Protein AF-A0A5M9IXM1-F1 (afdb_monomer_lite)

Organism: NCBI:txid359110

Radius of gyration: 9.77 Å; chains: 1; bounding box: 23×19×21 Å

Structure (mmCIF, N/CA/C/O backbone):
data_AF-A0A5M9IXM1-F1
#
_entry.id   AF-A0A5M9IXM1-F1
#
loop_
_atom_site.group_PDB
_atom_site.id
_atom_site.type_symbol
_atom_site.label_atom_id
_atom_site.label_alt_id
_atom_site.label_comp_id
_atom_site.label_asym_id
_atom_site.label_entity_id
_atom_site.label_seq_id
_atom_site.pdbx_PDB_ins_code
_atom_site.Cartn_x
_atom_site.Cartn_y
_atom_site.Cartn_z
_atom_site.occupancy
_atom_site.B_iso_or_equiv
_atom_site.auth_seq_id
_atom_site.auth_comp_id
_atom_site.auth_asym_id
_atom_site.auth_atom_id
_atom_site.pdbx_PDB_model_num
ATOM 1 N N . MET A 1 1 ? 0.048 7.246 -6.982 1.00 74.50 1 MET A N 1
ATOM 2 C CA . MET A 1 1 ? -0.229 8.030 -5.758 1.00 74.50 1 MET A CA 1
ATOM 3 C C . MET A 1 1 ? 0.730 7.559 -4.687 1.00 74.50 1 MET A C 1
ATOM 5 O O . MET A 1 1 ? 0.720 6.384 -4.327 1.00 74.50 1 MET A O 1
ATOM 9 N N . LYS A 1 2 ? 1.584 8.459 -4.196 1.00 72.69 2 LYS A N 1
ATOM 10 C CA . LYS A 1 2 ? 2.574 8.127 -3.167 1.00 72.69 2 LYS A CA 1
ATOM 11 C C . LYS A 1 2 ? 1.914 8.119 -1.792 1.00 72.69 2 LYS A C 1
ATOM 13 O O . LYS A 1 2 ? 1.042 8.941 -1.518 1.00 72.69 2 LYS A O 1
ATOM 18 N N . ARG A 1 3 ? 2.383 7.267 -0.870 1.00 72.69 3 ARG A N 1
ATOM 19 C CA . ARG A 1 3 ? 1.819 7.172 0.496 1.00 72.69 3 ARG A CA 1
ATOM 20 C C . ARG A 1 3 ? 1.689 8.503 1.233 1.00 72.69 3 ARG A C 1
ATOM 22 O O . ARG A 1 3 ? 0.753 8.701 2.000 1.00 72.69 3 ARG A O 1
ATOM 29 N N . ALA A 1 4 ? 2.628 9.419 0.992 1.00 76.50 4 ALA A N 1
ATOM 30 C CA . ALA A 1 4 ? 2.668 10.735 1.624 1.00 76.50 4 ALA A CA 1
ATOM 31 C C . ALA A 1 4 ? 1.467 11.621 1.242 1.00 76.50 4 ALA A C 1
ATOM 33 O O . ALA A 1 4 ? 1.168 12.592 1.932 1.00 76.50 4 ALA A O 1
ATOM 34 N N . GLU A 1 5 ? 0.771 11.283 0.158 1.00 80.25 5 GLU A N 1
ATOM 35 C CA . GLU A 1 5 ? -0.364 12.034 -0.374 1.00 80.25 5 GLU A CA 1
ATOM 36 C C . GLU A 1 5 ? -1.708 11.538 0.189 1.00 80.25 5 GLU A C 1
ATOM 38 O O . GLU A 1 5 ? -2.728 12.217 0.051 1.00 80.25 5 GLU A O 1
ATOM 43 N N . ILE A 1 6 ? -1.720 10.391 0.882 1.00 84.88 6 ILE A N 1
ATOM 44 C CA . ILE A 1 6 ? -2.923 9.791 1.464 1.00 84.88 6 ILE A CA 1
ATOM 45 C C . ILE A 1 6 ? -3.275 10.507 2.773 1.00 84.88 6 ILE A C 1
ATOM 47 O O . ILE A 1 6 ? -2.670 10.288 3.823 1.00 84.88 6 ILE A O 1
ATOM 51 N N 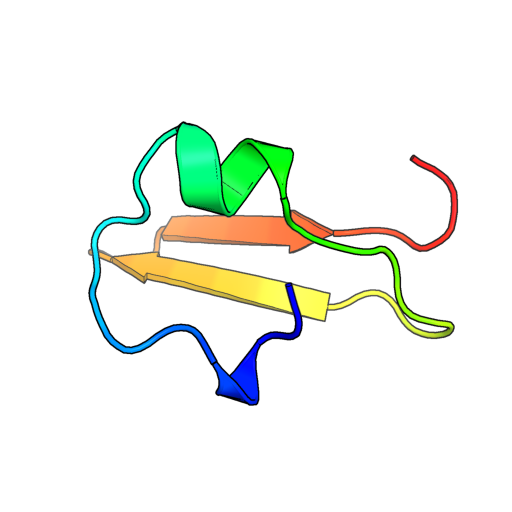. LYS A 1 7 ? -4.301 11.362 2.720 1.00 84.69 7 LYS A N 1
ATOM 52 C CA . LYS A 1 7 ? -4.740 12.184 3.865 1.00 84.69 7 LYS A CA 1
ATOM 53 C C . LYS A 1 7 ? -5.940 11.620 4.628 1.00 84.69 7 LYS A C 1
ATOM 55 O O . LYS A 1 7 ? -6.274 12.143 5.688 1.00 84.69 7 LYS A O 1
ATOM 60 N N . ARG A 1 8 ? -6.628 10.607 4.093 1.00 85.88 8 ARG A N 1
ATOM 61 C CA . ARG A 1 8 ? -7.884 10.079 4.65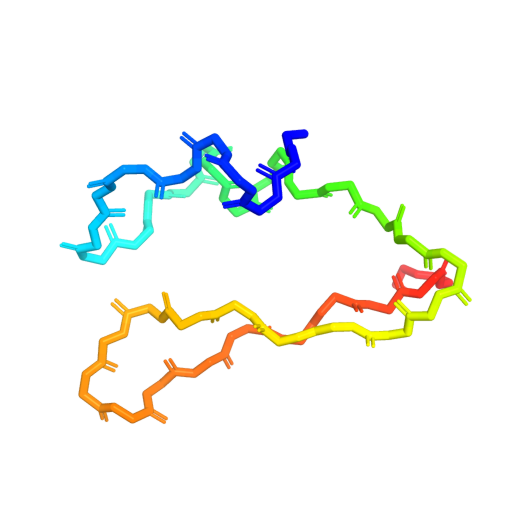3 1.00 85.88 8 ARG A CA 1
ATOM 62 C C . ARG A 1 8 ? -7.918 8.556 4.622 1.00 85.88 8 ARG A C 1
ATOM 64 O O . ARG A 1 8 ? -7.333 7.948 3.733 1.00 85.88 8 ARG A O 1
ATOM 71 N N . ARG A 1 9 ? -8.596 7.993 5.623 1.00 88.44 9 ARG A N 1
ATOM 72 C CA . ARG A 1 9 ? -8.807 6.561 5.860 1.00 88.44 9 ARG A CA 1
ATOM 73 C C . ARG A 1 9 ? -10.261 6.333 6.317 1.00 88.44 9 ARG A C 1
ATOM 75 O O . ARG A 1 9 ? -10.767 7.217 7.017 1.00 88.44 9 ARG A O 1
ATOM 82 N N . PRO A 1 10 ? -10.918 5.208 5.976 1.00 91.25 10 PRO A N 1
ATOM 83 C CA . PRO A 1 10 ? -10.430 4.130 5.106 1.00 91.25 10 PRO A CA 1
ATOM 84 C C . PRO A 1 10 ? -10.165 4.603 3.671 1.00 91.25 10 PRO A C 1
ATOM 86 O O . PRO A 1 10 ? -10.674 5.641 3.241 1.00 91.25 10 PRO A O 1
ATOM 89 N N . LEU A 1 11 ? -9.264 3.909 2.985 1.00 91.81 11 LEU A N 1
ATOM 90 C CA . LEU A 1 11 ? -8.855 4.185 1.615 1.00 91.81 11 LEU A CA 1
ATOM 91 C C . LEU A 1 11 ? -10.046 3.927 0.693 1.00 91.81 11 LEU A C 1
ATOM 93 O O . LEU A 1 11 ? -10.757 2.936 0.830 1.00 91.81 11 LEU A O 1
ATOM 97 N N . SER A 1 12 ? -10.273 4.833 -0.254 1.00 91.44 12 SER A N 1
ATOM 98 C CA . SER A 1 12 ? -11.267 4.597 -1.298 1.00 91.44 12 SER A CA 1
ATOM 99 C C . SER A 1 12 ? -10.703 3.684 -2.383 1.00 91.44 12 SER A C 1
ATOM 101 O O . SER A 1 12 ? -9.488 3.635 -2.594 1.00 91.44 12 SER A O 1
ATOM 103 N N . ASP A 1 13 ? -11.590 3.050 -3.148 1.00 90.25 13 ASP A N 1
ATOM 104 C CA . ASP A 1 13 ? -11.215 2.199 -4.285 1.00 90.25 13 ASP A CA 1
ATOM 105 C C . ASP A 1 13 ? -10.317 2.928 -5.294 1.00 90.25 13 ASP A C 1
ATOM 107 O O . ASP A 1 13 ? -9.380 2.349 -5.838 1.00 90.25 13 ASP A O 1
ATOM 111 N N . ILE A 1 14 ? -10.547 4.231 -5.494 1.00 90.56 14 ILE A N 1
ATOM 112 C CA . ILE A 1 14 ? -9.723 5.072 -6.373 1.00 90.56 14 ILE A CA 1
ATOM 113 C C . ILE A 1 14 ? -8.294 5.190 -5.830 1.00 90.56 14 ILE A C 1
ATOM 115 O O . ILE A 1 14 ? -7.339 5.098 -6.600 1.00 90.56 14 ILE A O 1
ATOM 119 N N . VAL A 1 15 ? -8.132 5.391 -4.518 1.00 90.06 15 VAL A N 1
ATOM 120 C CA . VAL A 1 15 ? -6.805 5.479 -3.889 1.00 90.06 15 VAL A CA 1
ATOM 121 C C . VAL A 1 15 ? -6.086 4.141 -3.995 1.00 90.06 15 VAL A C 1
ATOM 123 O O . VAL A 1 15 ? -4.925 4.135 -4.390 1.00 90.06 15 VAL A O 1
ATOM 126 N N . LEU A 1 16 ? -6.779 3.032 -3.722 1.00 89.56 16 LEU A N 1
ATOM 127 C CA . LEU A 1 16 ? -6.234 1.677 -3.839 1.00 89.56 16 LEU A CA 1
ATOM 128 C C . LEU A 1 16 ? -5.759 1.369 -5.263 1.00 89.56 16 LEU A C 1
ATOM 130 O O . LEU A 1 16 ? -4.631 0.920 -5.444 1.00 89.56 16 LEU A O 1
ATOM 134 N N . ALA A 1 17 ? -6.576 1.679 -6.272 1.00 89.44 17 ALA A N 1
ATOM 135 C CA . ALA A 1 17 ? -6.223 1.492 -7.680 1.00 89.44 17 ALA A CA 1
ATOM 136 C C . ALA A 1 17 ? -5.078 2.407 -8.147 1.00 89.44 17 ALA A C 1
ATOM 138 O O . ALA A 1 17 ? -4.410 2.111 -9.133 1.00 89.44 17 ALA A O 1
ATOM 139 N N . SER A 1 18 ? -4.854 3.521 -7.446 1.00 89.31 18 SER A N 1
ATOM 140 C CA . SER A 1 18 ? -3.815 4.501 -7.772 1.00 89.31 18 SER A CA 1
ATOM 141 C C . SER A 1 18 ? -2.521 4.295 -6.979 1.00 89.31 18 SER A C 1
ATOM 143 O O . SER A 1 18 ? -1.619 5.130 -7.091 1.00 89.31 18 SER A O 1
ATOM 145 N N . LEU A 1 19 ? -2.415 3.256 -6.143 1.00 89.94 19 LEU A N 1
ATOM 146 C CA . LEU A 1 19 ? -1.189 2.956 -5.406 1.00 89.94 19 LEU A CA 1
ATOM 147 C C . LEU A 1 19 ? -0.085 2.564 -6.385 1.00 89.94 19 LEU A C 1
ATOM 149 O O . LEU A 1 19 ? -0.228 1.632 -7.172 1.00 89.94 19 LEU A O 1
ATOM 153 N N . GLU A 1 20 ? 1.027 3.290 -6.331 1.00 86.88 20 GLU A N 1
ATOM 154 C CA . GLU A 1 20 ? 2.173 3.002 -7.188 1.00 86.88 20 GLU A CA 1
ATOM 155 C C . GLU A 1 20 ? 3.131 2.047 -6.473 1.00 86.88 20 GLU A C 1
ATOM 157 O O . GLU A 1 20 ? 3.403 2.244 -5.282 1.00 86.88 20 GLU A O 1
ATOM 162 N N . PRO A 1 21 ? 3.660 1.028 -7.166 1.00 86.50 21 PRO A N 1
ATOM 163 C CA . PRO A 1 21 ? 4.734 0.206 -6.634 1.00 86.50 21 PRO A CA 1
ATOM 164 C C . PRO A 1 21 ? 5.973 1.063 -6.348 1.00 86.50 21 PRO A C 1
ATOM 166 O O . PRO A 1 21 ? 6.295 1.995 -7.083 1.00 86.50 21 PRO A O 1
ATOM 169 N N . ASP A 1 22 ? 6.673 0.729 -5.269 1.00 83.12 22 ASP A N 1
ATOM 170 C CA . ASP A 1 22 ? 7.962 1.323 -4.910 1.00 83.12 22 ASP A CA 1
ATOM 171 C C . ASP A 1 22 ? 9.038 0.226 -4.967 1.00 83.12 22 ASP A C 1
ATOM 173 O O . ASP A 1 22 ? 8.718 -0.962 -4.932 1.00 83.12 22 ASP A O 1
ATOM 177 N N . ILE A 1 23 ? 10.317 0.606 -5.038 1.00 83.06 23 ILE A N 1
ATOM 178 C CA . ILE A 1 23 ? 11.468 -0.315 -5.116 1.00 83.06 23 ILE A CA 1
ATOM 179 C C . ILE A 1 23 ? 11.445 -1.312 -3.949 1.00 83.06 23 ILE A C 1
ATOM 181 O O . ILE A 1 23 ? 11.863 -2.463 -4.082 1.00 83.06 23 ILE A O 1
ATOM 185 N N . LYS A 1 24 ? 10.945 -0.869 -2.793 1.00 86.19 24 LYS A N 1
ATOM 186 C CA . LYS A 1 24 ? 10.738 -1.698 -1.610 1.00 86.19 24 LYS A CA 1
ATOM 187 C C . LYS A 1 24 ? 9.247 -1.892 -1.367 1.00 86.19 24 LYS A C 1
ATOM 189 O O . LYS A 1 24 ? 8.482 -0.933 -1.429 1.00 86.19 24 LYS A O 1
ATOM 194 N N . GLU A 1 25 ? 8.857 -3.114 -1.001 1.00 89.31 25 GLU A N 1
ATOM 195 C CA . GLU A 1 25 ? 7.487 -3.374 -0.558 1.00 89.31 25 GLU A CA 1
ATOM 196 C C . GLU A 1 25 ? 7.102 -2.433 0.592 1.00 89.31 25 GLU A C 1
ATOM 198 O O . GLU A 1 25 ? 7.897 -2.159 1.502 1.00 89.31 25 GLU A O 1
ATOM 203 N N . TYR A 1 26 ? 5.861 -1.960 0.568 1.00 90.31 26 TYR A N 1
ATOM 204 C CA . TYR A 1 26 ? 5.326 -1.128 1.635 1.00 90.31 26 TYR A CA 1
ATOM 205 C C . TYR A 1 26 ? 3.910 -1.548 2.007 1.00 90.31 26 TYR A C 1
ATOM 207 O O . TYR A 1 26 ? 3.238 -2.312 1.309 1.00 90.31 26 TYR A O 1
ATOM 215 N N . ARG A 1 27 ? 3.484 -1.093 3.185 1.00 91.31 27 ARG A N 1
ATOM 216 C CA . ARG A 1 27 ? 2.161 -1.371 3.738 1.00 91.31 27 ARG A CA 1
ATOM 217 C C . ARG A 1 27 ? 1.445 -0.061 3.978 1.00 91.31 27 ARG A C 1
ATOM 219 O O . ARG A 1 27 ? 1.961 0.765 4.730 1.00 91.31 27 ARG A O 1
ATOM 226 N N . GLU A 1 28 ? 0.256 0.086 3.407 1.00 91.19 28 GLU A N 1
ATOM 227 C CA . GLU A 1 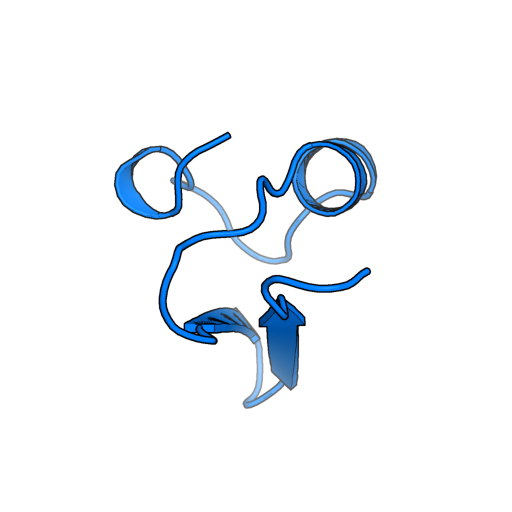28 ? -0.613 1.218 3.690 1.00 91.19 28 GLU A CA 1
ATOM 228 C C . GLU A 1 28 ? -1.763 0.866 4.598 1.00 91.19 28 GLU A C 1
ATOM 230 O O . GLU A 1 28 ? -2.487 -0.100 4.388 1.00 91.19 28 GLU A O 1
ATOM 235 N N . GLN A 1 29 ? -1.893 1.668 5.649 1.00 92.56 29 GLN A N 1
ATOM 236 C CA . GLN A 1 29 ? -2.913 1.482 6.660 1.00 92.56 29 GLN A CA 1
ATOM 237 C C . GLN A 1 29 ? -4.259 1.942 6.124 1.00 92.56 29 GLN A C 1
ATOM 239 O O . GLN A 1 29 ? -4.389 3.091 5.698 1.00 92.56 29 GLN A O 1
ATOM 244 N N . ASP A 1 30 ? -5.249 1.072 6.249 1.00 90.38 30 ASP A N 1
ATOM 245 C CA . ASP A 1 30 ? -6.634 1.367 5.906 1.00 90.38 30 ASP A CA 1
ATOM 246 C C . ASP A 1 30 ? -7.461 1.722 7.151 1.00 90.38 30 ASP A C 1
ATOM 248 O O . ASP A 1 30 ? -8.239 2.668 7.145 1.00 90.38 30 ASP A O 1
ATOM 252 N N . GLY A 1 31 ? -7.204 1.058 8.281 1.00 91.38 31 GLY A N 1
ATOM 253 C CA . GLY A 1 31 ? -7.905 1.297 9.550 1.00 91.38 31 GLY A CA 1
ATOM 254 C C . GLY A 1 31 ? -8.115 -0.002 10.322 1.00 91.38 31 GLY A C 1
ATOM 255 O O . GLY A 1 31 ? -7.952 -1.071 9.758 1.00 91.38 31 GLY A O 1
ATOM 256 N N . ASN A 1 32 ? -8.429 0.053 11.621 1.00 90.31 32 ASN A N 1
ATOM 257 C CA . ASN A 1 32 ? -8.700 -1.140 12.453 1.00 90.31 32 ASN A CA 1
ATOM 258 C C 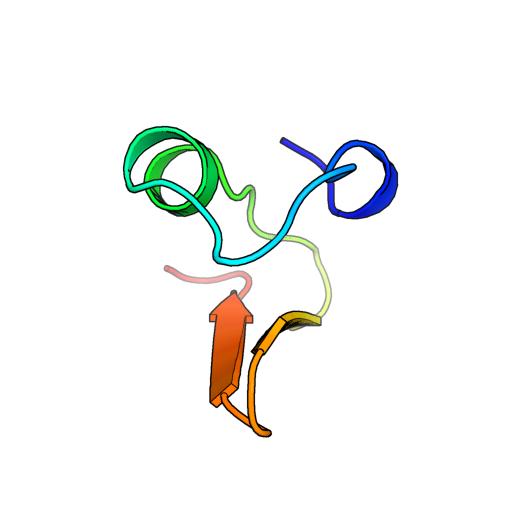. ASN A 1 32 ? -7.654 -2.276 12.336 1.00 90.31 32 ASN A C 1
ATOM 260 O O . ASN A 1 32 ? -7.992 -3.454 12.394 1.00 90.31 32 ASN A O 1
ATOM 264 N N . GLY A 1 33 ? -6.377 -1.927 12.146 1.00 89.38 33 GLY A N 1
ATOM 265 C CA . GLY A 1 33 ? -5.297 -2.902 11.950 1.00 89.38 33 GLY A CA 1
ATOM 266 C C . GLY A 1 33 ? -5.262 -3.566 10.565 1.00 89.38 33 GLY A C 1
ATOM 267 O O . GLY A 1 33 ? -4.420 -4.431 10.340 1.00 89.38 33 GLY A O 1
ATOM 268 N N . LEU A 1 34 ? -6.126 -3.155 9.635 1.00 93.19 34 LEU A N 1
ATOM 269 C CA . LEU A 1 34 ? -6.070 -3.524 8.226 1.00 93.19 34 LEU A CA 1
ATOM 270 C C . LEU A 1 34 ? -4.993 -2.708 7.509 1.00 93.19 34 LEU A C 1
ATOM 272 O O . LEU A 1 34 ? -4.917 -1.479 7.633 1.00 93.19 34 LEU A O 1
ATOM 276 N N . TYR A 1 35 ? -4.182 -3.416 6.729 1.00 92.94 35 TYR A N 1
ATOM 277 C CA . TYR A 1 35 ? -3.157 -2.840 5.875 1.00 92.94 35 TYR A CA 1
ATOM 278 C C . TYR A 1 35 ? -3.201 -3.489 4.494 1.00 92.94 35 TYR A C 1
ATOM 280 O O . TYR A 1 35 ? -3.318 -4.709 4.384 1.00 92.94 35 TYR A O 1
ATOM 288 N N . PHE A 1 36 ? -3.012 -2.683 3.455 1.00 90.88 36 PHE A N 1
ATOM 289 C CA . PHE A 1 36 ? -2.764 -3.141 2.094 1.00 90.88 36 PHE A CA 1
ATOM 290 C C . PHE A 1 36 ? -1.268 -3.217 1.848 1.00 90.88 36 PHE A C 1
ATOM 292 O O . PHE A 1 36 ? -0.536 -2.276 2.143 1.00 90.88 36 PHE A O 1
ATOM 299 N N . ARG A 1 37 ? -0.798 -4.342 1.313 1.00 91.06 37 ARG A N 1
ATOM 300 C CA . ARG A 1 37 ? 0.599 -4.493 0.917 1.00 91.06 37 ARG A CA 1
ATOM 301 C C . ARG A 1 37 ? 0.734 -4.215 -0.570 1.00 91.06 37 ARG A C 1
ATOM 303 O O . ARG A 1 37 ? 0.131 -4.922 -1.368 1.00 91.06 37 ARG A O 1
ATOM 310 N N . VAL A 1 38 ? 1.582 -3.253 -0.909 1.00 89.81 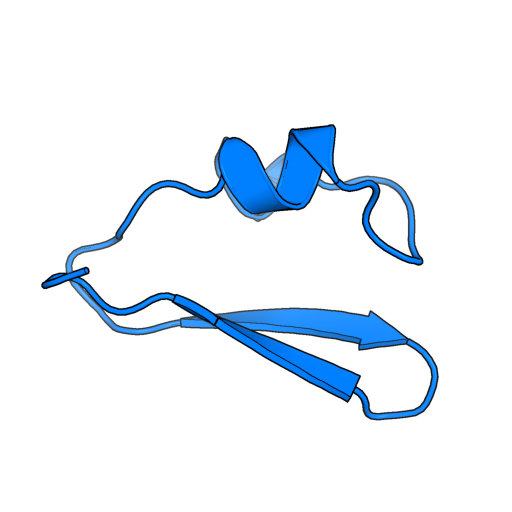38 VAL A N 1
ATOM 311 C CA . VAL A 1 38 ? 1.956 -2.947 -2.288 1.00 89.81 38 VAL A CA 1
ATOM 312 C C . VAL A 1 38 ? 3.350 -3.504 -2.520 1.00 89.81 38 VAL A C 1
ATOM 314 O O . VAL A 1 38 ? 4.296 -3.172 -1.797 1.00 89.81 38 VAL A O 1
ATOM 317 N N . LYS A 1 39 ? 3.465 -4.404 -3.492 1.00 86.75 39 LYS A N 1
ATOM 318 C CA . LYS A 1 39 ? 4.744 -4.970 -3.910 1.00 86.75 39 LYS A CA 1
ATOM 319 C C . LYS A 1 39 ? 5.268 -4.238 -5.140 1.00 86.75 39 LYS A C 1
ATOM 321 O O . LYS A 1 39 ? 4.497 -3.623 -5.865 1.00 86.75 39 LYS A O 1
ATOM 326 N N . ALA A 1 40 ? 6.570 -4.352 -5.381 1.00 80.88 40 ALA A N 1
ATOM 327 C CA . ALA A 1 40 ? 7.212 -3.829 -6.585 1.00 80.88 40 ALA A CA 1
ATOM 328 C C . ALA A 1 40 ? 6.746 -4.532 -7.878 1.00 80.88 40 ALA A C 1
ATOM 330 O O . ALA A 1 40 ? 6.876 -3.955 -8.953 1.00 8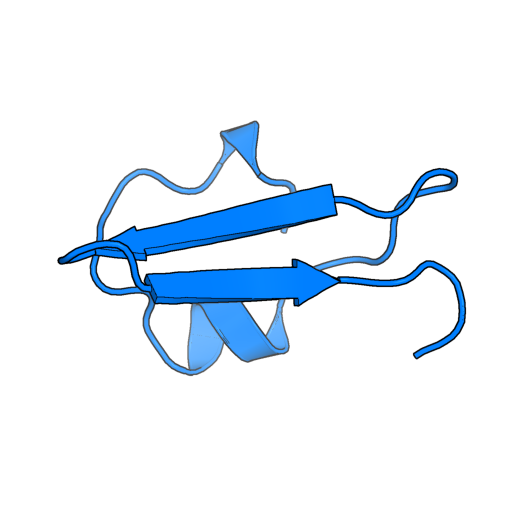0.88 40 ALA A O 1
ATOM 331 N N . ASP A 1 41 ? 6.250 -5.770 -7.782 1.00 76.75 41 ASP A N 1
ATOM 332 C CA . ASP A 1 41 ? 6.035 -6.682 -8.912 1.00 76.75 41 ASP A CA 1
ATOM 333 C C . ASP A 1 41 ? 4.572 -6.856 -9.358 1.00 76.75 41 ASP A C 1
ATOM 335 O O . ASP A 1 41 ? 4.353 -7.473 -10.398 1.00 76.75 41 ASP A O 1
ATOM 339 N N . GLY A 1 42 ? 3.604 -6.252 -8.655 1.00 60.53 42 GLY A N 1
ATOM 340 C CA . GLY A 1 42 ? 2.171 -6.332 -8.985 1.00 60.53 42 GLY A CA 1
ATOM 341 C C . GLY A 1 42 ? 1.473 -7.541 -8.378 1.00 60.53 42 GLY A C 1
ATOM 342 O O . GLY A 1 42 ? 1.710 -8.675 -8.843 1.00 60.53 42 GLY A O 1
#

Secondary structure (DSSP, 8-state):
--GGG--SSSPPHHHHHTPPP-SS-EEEEEETTEEEEEPS--

Foldseek 3Di:
DDLVPDPDAQDDPVRVVVDAADPQWDWDDRDPPDIDIHHNPD

Sequence (42 aa):
MKRAEIKRRPLSDIVLASLEPDIKEYREQDGNGLYFRVKADG

pLDDT: mean 86.4, std 6.83, range [60.53, 93.19]